Protein AF-A0A6G7WVT8-F1 (afdb_monomer_lite)

Secondary structure (DSSP, 8-state):
------THHHHTTEETTTEEHHHHHHHHHHHHHHHHHHHHHHHHHTT---HHHHHHHHHHHTHHHHHHHHHHS-BTTBSSHHHHHHHHHHHHHS--------PPPP----

Radius of gyration: 24.11 Å; chains: 1; bounding box: 45×32×82 Å

Sequence (110 aa):
MRFYNPDNFKQGSLILGRFKARELVYLLVSMIVSVILIIFIGQALIGLVNPMLLMLFVILALLPVALAFFFTTPKSGYHNALYYFLIKKRFKKTQRKYMWEGIQYDDDDE

Foldseek 3Di:
DPPCPPPVVQQPQDDVSQFGPVLVVQLVVLVVQLVVQLVVLCVVCVVPPDVVVNVVSNVVSCVSNVVSVQQSPDDVPDSGNVRVVVVVVVVVVDDDPPDDPDDDDPPPDD

pLDDT: mean 82.03, std 14.97, range [38.25, 97.75]

Structure (mmCIF, N/CA/C/O backbone):
data_AF-A0A6G7WVT8-F1
#
_entry.id   AF-A0A6G7WVT8-F1
#
loop_
_atom_site.group_PDB
_atom_site.id
_atom_site.type_symbol
_atom_site.label_atom_id
_atom_site.label_alt_id
_atom_site.label_comp_id
_atom_site.label_asym_id
_atom_site.label_entity_id
_atom_site.label_seq_id
_atom_site.pdbx_PDB_ins_code
_atom_site.Cartn_x
_atom_site.Cartn_y
_atom_site.Cartn_z
_atom_site.occupancy
_atom_site.B_iso_or_equiv
_atom_site.auth_seq_id
_atom_site.auth_comp_id
_atom_site.auth_asym_id
_atom_site.auth_atom_id
_atom_site.pdbx_PDB_model_num
ATOM 1 N N . MET A 1 1 ? -6.525 -2.424 40.375 1.00 38.59 1 MET A N 1
ATOM 2 C CA . MET A 1 1 ? -7.150 -3.365 39.416 1.00 38.59 1 MET A CA 1
ATOM 3 C C . MET A 1 1 ? -6.084 -3.939 38.491 1.00 38.59 1 MET A C 1
ATOM 5 O O . MET A 1 1 ? -5.494 -3.186 37.727 1.00 38.59 1 MET A O 1
ATOM 9 N N . ARG A 1 2 ? -5.799 -5.247 38.565 1.00 38.25 2 ARG A N 1
ATOM 10 C CA . ARG A 1 2 ? -5.030 -5.946 37.521 1.00 38.25 2 ARG A CA 1
ATOM 11 C C . ARG A 1 2 ? -6.007 -6.340 36.418 1.00 38.25 2 ARG A C 1
ATOM 13 O O . ARG A 1 2 ? -6.895 -7.154 36.647 1.00 38.25 2 ARG A O 1
ATOM 20 N N . PHE A 1 3 ? -5.875 -5.713 35.256 1.00 48.66 3 PHE A N 1
ATOM 21 C CA . PHE A 1 3 ? -6.677 -6.032 34.082 1.00 48.66 3 PHE A CA 1
ATOM 22 C C . PHE A 1 3 ? -6.139 -7.346 33.498 1.00 48.66 3 PHE A C 1
ATOM 24 O O . PHE A 1 3 ? -5.119 -7.348 32.812 1.00 48.66 3 PHE A O 1
ATOM 31 N N . TYR A 1 4 ? -6.780 -8.473 33.809 1.00 51.75 4 TYR A N 1
ATOM 32 C CA . TYR A 1 4 ? -6.513 -9.748 33.141 1.00 51.75 4 TYR A CA 1
ATOM 33 C C . TYR A 1 4 ? -7.116 -9.686 31.740 1.00 51.75 4 TYR A C 1
ATOM 35 O O . TYR A 1 4 ? -8.183 -10.235 31.484 1.00 51.75 4 TYR A O 1
ATOM 43 N N . ASN A 1 5 ? -6.469 -8.966 30.827 1.00 50.94 5 ASN A N 1
ATOM 44 C CA . ASN A 1 5 ? -6.727 -9.209 29.420 1.00 50.94 5 ASN A CA 1
ATOM 45 C C . ASN A 1 5 ? -5.918 -10.460 29.062 1.00 50.94 5 ASN A C 1
ATOM 47 O O . ASN A 1 5 ? -4.693 -10.392 29.135 1.00 50.94 5 ASN A O 1
ATOM 51 N N . PRO A 1 6 ? -6.538 -11.612 28.761 1.00 53.78 6 PRO A N 1
ATOM 52 C CA . PRO A 1 6 ? -5.774 -12.793 28.395 1.00 53.78 6 PRO A CA 1
ATOM 53 C C . PRO A 1 6 ? -4.976 -12.479 27.124 1.00 53.78 6 PRO A C 1
ATOM 55 O O . PRO A 1 6 ? -5.558 -12.268 26.058 1.00 53.78 6 PRO A O 1
ATOM 58 N N . ASP A 1 7 ? -3.645 -12.459 27.226 1.00 53.84 7 ASP A N 1
ATOM 59 C CA . ASP A 1 7 ? -2.721 -12.216 26.103 1.00 53.84 7 ASP A CA 1
ATOM 60 C C . ASP A 1 7 ? -3.014 -13.135 24.896 1.00 53.84 7 ASP A C 1
ATOM 62 O O . ASP A 1 7 ? -2.829 -12.769 23.729 1.00 53.84 7 ASP A O 1
ATOM 66 N N . ASN A 1 8 ? -3.608 -14.296 25.178 1.00 55.62 8 ASN A N 1
ATOM 67 C CA . ASN A 1 8 ? -4.007 -15.319 24.218 1.00 55.62 8 ASN A CA 1
ATOM 68 C C . ASN A 1 8 ? -5.154 -14.901 23.276 1.00 55.62 8 ASN A C 1
ATOM 70 O O . ASN A 1 8 ? -5.324 -15.518 22.226 1.00 55.62 8 ASN A O 1
ATOM 74 N N . PHE A 1 9 ? -5.926 -13.847 23.573 1.00 54.00 9 PHE A N 1
ATOM 75 C CA . PHE A 1 9 ? -7.057 -13.444 22.718 1.00 54.00 9 PHE A CA 1
ATOM 76 C C . PHE A 1 9 ? -6.634 -12.731 21.421 1.00 54.00 9 PHE A C 1
ATOM 78 O O . PHE A 1 9 ? -7.419 -12.645 20.475 1.00 54.00 9 PHE A O 1
ATOM 85 N N . LYS A 1 10 ? -5.399 -12.213 21.343 1.00 51.94 10 LYS A N 1
ATOM 86 C CA . LYS A 1 10 ? -4.879 -11.520 20.145 1.00 51.94 10 LYS A CA 1
ATOM 87 C C . LYS A 1 10 ? -3.874 -12.346 19.338 1.00 51.94 10 LYS A C 1
ATOM 89 O O . LYS A 1 10 ? -3.722 -12.085 18.144 1.00 51.94 10 LYS A O 1
ATOM 94 N N . GLN A 1 11 ? -3.226 -13.340 19.949 1.00 53.84 11 GLN A N 1
ATOM 95 C CA . GL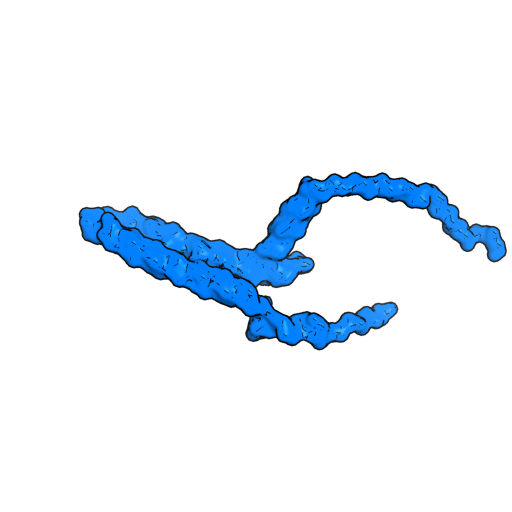N A 1 11 ? -2.123 -14.086 19.330 1.00 53.84 11 GLN A CA 1
ATOM 96 C C . GLN A 1 11 ? -2.560 -15.078 18.240 1.00 53.84 11 GLN A C 1
ATOM 98 O O . GLN A 1 11 ? -1.831 -15.254 17.271 1.00 53.84 11 GLN A O 1
ATOM 103 N N . GLY A 1 12 ? -3.761 -15.664 18.318 1.00 61.97 12 GLY A N 1
ATOM 104 C CA . GLY A 1 12 ? -4.182 -16.714 17.373 1.00 61.97 12 GLY A CA 1
ATOM 105 C C . GLY A 1 12 ? -4.490 -16.250 15.941 1.00 61.97 12 GLY A C 1
ATOM 106 O O . GLY A 1 12 ? -4.584 -17.073 15.039 1.00 61.97 12 GLY A O 1
ATOM 107 N N . SER A 1 13 ? -4.665 -14.943 15.706 1.00 73.06 13 SER A N 1
ATOM 108 C CA . SER A 1 13 ? -5.096 -14.414 14.394 1.00 73.06 13 SER A CA 1
ATOM 109 C C . SER A 1 13 ? -3.982 -13.777 13.556 1.00 73.06 13 SER A C 1
ATOM 111 O O . SER A 1 13 ? -4.227 -13.372 12.415 1.00 73.06 13 SER A O 1
ATOM 113 N N . LEU A 1 14 ? -2.783 -13.637 14.130 1.00 79.81 14 LEU A N 1
ATOM 114 C CA . LEU A 1 14 ? -1.674 -12.894 13.540 1.00 79.81 14 LEU A CA 1
ATOM 115 C C . LEU A 1 14 ? -0.600 -13.851 13.026 1.00 79.81 14 LEU A C 1
ATOM 117 O O . LEU A 1 14 ? 0.010 -14.601 13.778 1.00 79.81 14 LEU A O 1
ATOM 121 N N . ILE A 1 15 ? -0.327 -13.770 11.733 1.00 82.44 15 ILE A N 1
ATOM 122 C CA . ILE A 1 15 ? 0.795 -14.428 11.078 1.00 82.44 15 ILE A CA 1
ATOM 123 C C . ILE A 1 15 ? 2.060 -13.610 11.370 1.00 82.44 15 ILE A C 1
ATOM 125 O O . ILE A 1 15 ? 2.057 -12.375 11.292 1.00 82.44 15 ILE A O 1
ATOM 129 N N . LEU A 1 16 ? 3.139 -14.302 11.751 1.00 80.25 16 LEU A N 1
ATOM 130 C CA . LEU A 1 16 ? 4.419 -13.705 12.170 1.00 80.25 16 LEU A CA 1
ATOM 131 C C . LEU A 1 16 ? 4.285 -12.706 13.338 1.00 80.25 16 LEU A C 1
ATOM 133 O O . LEU A 1 16 ? 5.089 -11.786 13.465 1.00 80.25 16 LEU A O 1
ATOM 137 N N . GLY A 1 17 ? 3.229 -12.826 14.153 1.00 77.50 17 GLY A N 1
ATOM 138 C CA . GLY A 1 17 ? 2.956 -11.910 15.267 1.00 77.50 17 GLY A CA 1
ATOM 139 C C . GLY A 1 17 ? 2.647 -10.464 14.853 1.00 77.50 17 GLY A C 1
ATOM 140 O O . GLY A 1 17 ? 2.548 -9.596 15.717 1.00 77.50 17 GLY A O 1
ATOM 141 N N . ARG A 1 18 ? 2.483 -10.188 13.549 1.00 82.12 18 ARG A N 1
ATOM 142 C CA . ARG A 1 18 ? 2.326 -8.828 13.011 1.00 82.12 18 ARG A CA 1
ATOM 143 C C . ARG A 1 18 ? 1.129 -8.678 12.085 1.00 82.12 18 ARG A C 1
ATOM 145 O O . ARG A 1 18 ? 0.349 -7.750 12.274 1.00 82.12 18 ARG A O 1
ATOM 152 N N . PHE A 1 19 ? 0.997 -9.553 11.092 1.00 85.75 19 PHE A N 1
ATOM 153 C CA . PHE A 1 19 ? 0.041 -9.370 10.002 1.00 85.75 19 PHE A CA 1
ATOM 154 C C . PHE A 1 19 ? -1.152 -10.304 10.142 1.00 85.75 19 PHE A C 1
ATOM 156 O O . PHE A 1 19 ? -0.993 -11.496 10.387 1.00 85.75 19 PHE A O 1
ATOM 163 N N . LYS A 1 20 ? -2.364 -9.815 9.903 1.00 87.56 20 LYS A N 1
ATOM 164 C CA . LYS A 1 20 ? -3.514 -10.703 9.669 1.00 87.56 20 LYS A CA 1
ATOM 165 C C . LYS A 1 20 ? -3.407 -11.346 8.288 1.00 87.56 20 LYS A C 1
ATOM 167 O O . LYS A 1 20 ? -2.912 -10.730 7.350 1.00 87.56 20 LYS A O 1
ATOM 172 N N . ALA A 1 21 ? -3.985 -12.536 8.110 1.00 87.75 21 ALA A N 1
ATOM 173 C CA . ALA A 1 21 ? -4.024 -13.211 6.804 1.00 87.75 21 ALA A CA 1
ATOM 174 C C . ALA A 1 21 ? -4.557 -12.310 5.672 1.00 87.75 21 ALA A C 1
ATOM 176 O O . ALA A 1 21 ? -3.990 -12.266 4.585 1.00 87.75 21 ALA A O 1
ATOM 177 N N . ARG A 1 22 ? -5.596 -11.511 5.949 1.00 88.19 22 ARG A N 1
ATOM 178 C CA . ARG A 1 22 ? -6.166 -10.555 4.980 1.00 88.19 22 ARG A CA 1
ATOM 179 C C . ARG A 1 22 ? -5.172 -9.470 4.547 1.00 88.19 22 ARG A C 1
ATOM 181 O O . ARG A 1 22 ? -5.224 -9.014 3.415 1.00 88.19 22 ARG A O 1
ATOM 188 N N . GLU A 1 23 ? -4.273 -9.059 5.435 1.00 90.19 23 GLU A N 1
ATOM 189 C CA . GLU A 1 23 ? -3.262 -8.035 5.147 1.00 90.19 23 GLU A CA 1
ATOM 190 C C . GLU A 1 23 ? -2.154 -8.583 4.255 1.00 90.19 23 GLU A C 1
ATOM 192 O O . GLU A 1 23 ? -1.716 -7.895 3.336 1.00 90.19 23 GLU A O 1
ATOM 197 N N . LEU A 1 24 ? -1.765 -9.844 4.466 1.00 92.19 24 LEU A N 1
ATOM 198 C CA . LEU A 1 24 ? -0.848 -10.542 3.566 1.00 92.19 24 LEU A CA 1
ATOM 199 C C . LEU A 1 24 ? -1.445 -10.689 2.166 1.00 92.19 24 LEU A C 1
ATOM 201 O O . LEU A 1 24 ? -0.735 -10.486 1.186 1.00 92.19 24 LEU A O 1
ATOM 205 N N . VAL A 1 25 ? -2.751 -10.961 2.060 1.00 93.62 25 VAL A N 1
ATOM 206 C CA . VAL A 1 25 ? -3.448 -10.986 0.764 1.00 93.62 25 VAL A CA 1
ATOM 207 C C . VAL A 1 25 ? -3.373 -9.621 0.078 1.00 93.62 25 VAL A C 1
ATOM 209 O O . VAL A 1 25 ? -3.058 -9.566 -1.106 1.00 93.62 25 VAL A O 1
ATOM 212 N N . TYR A 1 26 ? -3.590 -8.512 0.795 1.00 92.94 26 TYR A N 1
ATOM 213 C CA . TYR A 1 26 ? -3.455 -7.174 0.204 1.00 92.94 26 TYR A CA 1
ATOM 214 C C . TYR A 1 26 ? -2.034 -6.886 -0.287 1.00 92.94 26 TYR A C 1
ATOM 216 O O . TYR A 1 26 ? -1.873 -6.360 -1.387 1.00 92.94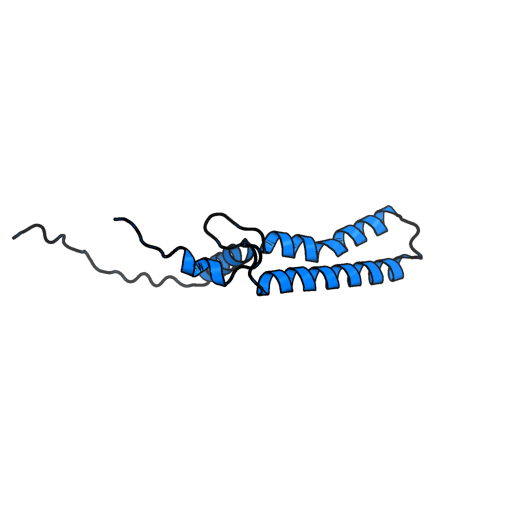 26 TYR A O 1
ATOM 224 N N . LEU A 1 27 ? -1.012 -7.258 0.490 1.00 94.31 27 LEU A N 1
ATOM 225 C CA . LEU A 1 27 ? 0.386 -7.106 0.082 1.00 94.31 27 LEU A CA 1
ATOM 226 C C . LEU A 1 27 ? 0.698 -7.940 -1.164 1.00 94.31 27 LEU A C 1
ATOM 228 O O . LEU A 1 27 ? 1.242 -7.409 -2.131 1.00 94.31 27 LEU A O 1
ATOM 232 N N . LEU A 1 28 ? 0.288 -9.208 -1.183 1.00 96.12 28 LEU A N 1
ATOM 233 C CA . LEU A 1 28 ? 0.524 -10.114 -2.304 1.00 96.12 28 LEU A CA 1
ATOM 234 C C . LEU A 1 28 ? -0.182 -9.638 -3.580 1.00 96.12 28 LEU A C 1
ATOM 236 O O . LEU A 1 28 ? 0.446 -9.544 -4.631 1.00 96.12 28 LEU A O 1
ATOM 240 N N . VAL A 1 29 ? -1.457 -9.252 -3.486 1.00 97.12 29 VAL A N 1
ATOM 241 C CA . VAL A 1 29 ? -2.208 -8.700 -4.624 1.00 97.12 29 VAL A CA 1
ATOM 242 C C . VAL A 1 29 ? -1.568 -7.404 -5.121 1.00 97.12 29 VAL A C 1
ATOM 244 O O . VAL A 1 29 ? -1.397 -7.238 -6.325 1.00 97.12 29 VAL A O 1
ATOM 247 N N . SER A 1 30 ? -1.158 -6.504 -4.220 1.00 96.75 30 SER A N 1
ATOM 248 C CA . SER A 1 30 ? -0.493 -5.257 -4.620 1.00 96.75 30 SER A CA 1
ATOM 249 C C . SER A 1 30 ? 0.827 -5.507 -5.353 1.00 96.75 30 SER A C 1
ATOM 251 O O . SER A 1 30 ? 1.123 -4.815 -6.323 1.00 96.75 30 SER A O 1
ATOM 253 N N . MET A 1 31 ? 1.576 -6.539 -4.949 1.00 97.00 31 MET A N 1
ATOM 254 C CA . MET A 1 31 ? 2.827 -6.934 -5.590 1.00 97.00 31 MET A CA 1
ATOM 255 C C . MET A 1 31 ? 2.585 -7.469 -6.999 1.00 97.00 31 MET A C 1
ATOM 257 O O . MET A 1 31 ? 3.256 -7.035 -7.933 1.00 97.00 31 MET A O 1
ATOM 261 N N . ILE A 1 32 ? 1.583 -8.335 -7.171 1.00 97.75 32 ILE A N 1
ATOM 262 C CA . ILE A 1 32 ? 1.179 -8.840 -8.489 1.00 97.75 32 ILE A CA 1
ATOM 263 C C . ILE A 1 32 ? 0.772 -7.677 -9.402 1.00 97.75 32 ILE A C 1
ATOM 265 O O . ILE A 1 32 ? 1.246 -7.590 -10.532 1.00 97.75 32 ILE A O 1
ATOM 269 N N . VAL A 1 33 ? -0.053 -6.749 -8.907 1.00 97.38 33 VAL A N 1
ATOM 270 C CA . VAL A 1 33 ? -0.478 -5.563 -9.669 1.00 97.38 33 VAL A CA 1
ATOM 271 C C . VAL A 1 33 ? 0.720 -4.706 -10.081 1.00 97.38 33 VAL A C 1
ATOM 273 O O . VAL A 1 33 ? 0.809 -4.320 -11.243 1.00 97.38 33 VAL A O 1
ATOM 276 N N . SER A 1 34 ? 1.663 -4.439 -9.175 1.00 96.81 34 SER A N 1
ATOM 277 C CA . SER A 1 34 ? 2.875 -3.678 -9.498 1.00 96.81 34 SER A CA 1
ATOM 278 C C . SER A 1 34 ? 3.742 -4.368 -10.553 1.00 96.81 34 SER A C 1
ATOM 280 O O . SER A 1 34 ? 4.202 -3.703 -11.476 1.00 96.81 34 SER A O 1
ATOM 282 N N . VAL A 1 35 ? 3.925 -5.690 -10.475 1.00 96.50 35 VAL A N 1
ATOM 283 C CA . VAL A 1 35 ? 4.668 -6.452 -11.496 1.00 96.50 35 VAL A CA 1
ATOM 284 C C . VAL A 1 35 ? 3.984 -6.349 -12.859 1.00 96.50 35 VAL A C 1
ATOM 286 O O . VAL A 1 35 ? 4.643 -6.059 -13.856 1.00 96.50 35 VAL A O 1
ATOM 289 N N . ILE A 1 36 ? 2.661 -6.524 -12.901 1.00 96.44 36 ILE A N 1
ATOM 290 C CA . ILE A 1 36 ? 1.875 -6.386 -14.132 1.00 96.44 36 ILE A CA 1
ATOM 291 C C . ILE A 1 36 ? 2.051 -4.980 -14.722 1.00 96.44 36 ILE A C 1
ATOM 293 O O . ILE A 1 36 ? 2.349 -4.851 -15.908 1.00 96.44 36 ILE A O 1
ATOM 297 N N . LEU A 1 37 ? 1.936 -3.930 -13.903 1.00 94.94 37 LEU A N 1
ATOM 298 C CA . LEU A 1 37 ? 2.124 -2.547 -14.348 1.00 94.94 37 LEU A CA 1
ATOM 299 C C . LEU A 1 37 ? 3.520 -2.312 -14.925 1.00 94.94 37 LEU A C 1
ATOM 301 O O . LEU A 1 37 ? 3.629 -1.701 -15.983 1.00 94.94 37 LEU A O 1
ATOM 305 N N . ILE A 1 38 ? 4.572 -2.818 -14.277 1.00 93.69 38 ILE A N 1
ATOM 306 C CA . ILE A 1 38 ? 5.951 -2.690 -14.769 1.00 93.69 38 ILE A CA 1
ATOM 307 C C . ILE A 1 38 ? 6.104 -3.355 -16.140 1.00 93.69 38 ILE A C 1
ATOM 309 O O . ILE A 1 38 ? 6.702 -2.757 -17.031 1.00 93.69 38 ILE A O 1
ATOM 313 N N . ILE A 1 39 ? 5.542 -4.552 -16.336 1.00 93.06 39 ILE A N 1
ATOM 314 C CA . ILE A 1 39 ? 5.598 -5.251 -17.628 1.00 93.06 39 ILE A CA 1
ATOM 315 C C . ILE A 1 39 ? 4.878 -4.435 -18.707 1.00 93.06 39 ILE A C 1
ATOM 317 O O . ILE A 1 39 ? 5.456 -4.186 -19.763 1.00 93.06 39 ILE A O 1
ATOM 321 N N . PHE A 1 40 ? 3.651 -3.975 -18.445 1.00 91.88 40 PHE A N 1
ATOM 322 C CA . PHE A 1 40 ? 2.884 -3.182 -19.412 1.00 91.88 40 PHE A CA 1
ATOM 323 C C . PHE A 1 40 ? 3.563 -1.854 -19.755 1.00 91.88 40 PHE A C 1
ATOM 325 O O . PHE A 1 40 ? 3.660 -1.503 -20.928 1.00 91.88 40 PHE A O 1
ATOM 332 N N . ILE A 1 41 ? 4.064 -1.135 -18.749 1.00 89.94 41 ILE A N 1
ATOM 333 C CA . ILE A 1 41 ? 4.808 0.118 -18.924 1.00 89.94 41 ILE A CA 1
ATOM 334 C C . ILE A 1 41 ? 6.085 -0.134 -19.723 1.00 89.94 41 ILE A C 1
ATOM 336 O O . ILE A 1 41 ? 6.366 0.605 -20.661 1.00 89.94 41 ILE A O 1
ATOM 340 N N . GLY A 1 42 ? 6.827 -1.194 -19.391 1.00 86.31 42 GLY A N 1
ATOM 341 C CA . GLY A 1 42 ? 8.021 -1.600 -20.121 1.00 86.31 42 GLY A CA 1
ATOM 342 C C . GLY A 1 42 ? 7.716 -1.843 -21.596 1.00 86.31 42 GLY A C 1
ATOM 343 O O . GLY A 1 42 ? 8.352 -1.239 -22.449 1.00 86.31 42 GLY A O 1
ATOM 344 N N . GLN A 1 43 ? 6.690 -2.639 -21.908 1.00 86.62 43 GLN A N 1
ATOM 345 C CA . GLN A 1 43 ? 6.292 -2.908 -23.295 1.00 86.62 43 GLN A CA 1
ATOM 346 C C . GLN A 1 43 ? 5.814 -1.649 -24.034 1.00 86.62 43 GLN A C 1
ATOM 348 O O . GLN A 1 43 ? 6.200 -1.426 -25.178 1.00 86.62 43 GLN A O 1
ATOM 353 N N . ALA A 1 44 ? 5.019 -0.797 -23.382 1.00 84.38 44 ALA A N 1
ATOM 354 C CA . ALA A 1 44 ? 4.488 0.424 -23.989 1.00 84.38 44 ALA A CA 1
ATOM 355 C C . ALA A 1 44 ? 5.565 1.494 -24.246 1.00 84.38 44 ALA A C 1
ATOM 357 O O . ALA A 1 44 ? 5.421 2.303 -25.161 1.00 84.38 44 ALA A O 1
ATOM 358 N N . LEU A 1 45 ? 6.634 1.511 -23.444 1.00 81.31 45 LEU A N 1
ATOM 359 C CA . LEU A 1 45 ? 7.681 2.536 -23.484 1.00 81.31 45 LEU A CA 1
ATOM 360 C C . LEU A 1 45 ? 9.007 2.049 -24.082 1.00 81.31 45 LEU A C 1
ATOM 362 O O . LEU A 1 45 ? 9.949 2.833 -24.120 1.00 81.31 45 LEU A O 1
ATOM 366 N N . ILE A 1 46 ? 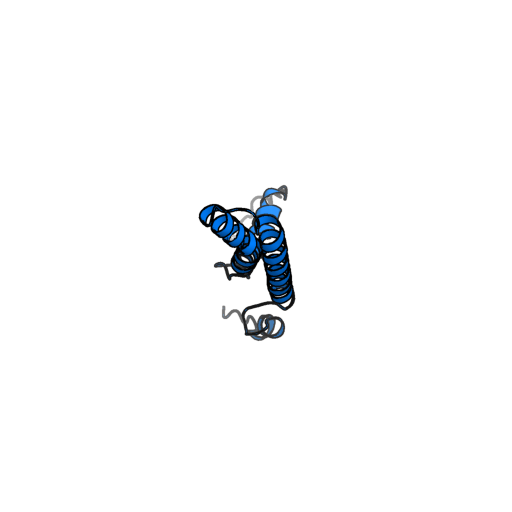9.099 0.813 -24.591 1.00 74.75 46 ILE A N 1
ATOM 367 C CA . ILE A 1 46 ? 10.315 0.272 -25.238 1.00 74.75 46 ILE A CA 1
ATOM 368 C C . ILE A 1 46 ? 10.824 1.169 -26.384 1.00 74.75 46 ILE A C 1
ATOM 370 O O . ILE A 1 46 ? 12.024 1.219 -26.636 1.00 74.75 46 ILE A O 1
ATOM 374 N N . GLY A 1 47 ? 9.935 1.909 -27.056 1.00 73.56 47 GLY A N 1
ATOM 375 C CA . GLY A 1 47 ? 10.298 2.867 -28.110 1.00 73.56 47 GLY A CA 1
ATOM 376 C C . GLY A 1 47 ? 10.617 4.286 -27.621 1.00 73.56 47 GLY A C 1
ATOM 377 O O . GLY A 1 47 ? 10.972 5.145 -28.427 1.00 73.56 47 GLY A O 1
ATOM 378 N N . LEU A 1 48 ? 10.464 4.571 -26.325 1.00 68.88 48 LEU A N 1
ATOM 379 C CA . LEU A 1 48 ? 10.652 5.904 -25.764 1.00 68.88 48 LEU A CA 1
ATOM 380 C C . LEU A 1 48 ? 12.119 6.095 -25.351 1.00 68.88 48 LEU A C 1
ATOM 382 O O . LEU A 1 48 ? 12.607 5.469 -24.417 1.00 68.88 48 LEU A O 1
ATOM 386 N N . VAL A 1 49 ? 12.824 7.000 -26.032 1.00 64.06 49 VAL A N 1
ATOM 387 C CA . VAL A 1 49 ? 14.277 7.215 -25.858 1.00 64.06 49 VAL A CA 1
ATOM 388 C C . VAL A 1 49 ? 14.627 7.932 -24.546 1.00 64.06 49 VAL A C 1
ATOM 390 O O . VAL A 1 49 ? 15.795 8.007 -24.184 1.00 64.06 49 VAL A O 1
ATOM 393 N N . ASN A 1 50 ? 13.649 8.464 -23.803 1.00 85.44 50 ASN A N 1
ATOM 394 C CA . ASN A 1 50 ? 13.928 9.226 -22.586 1.00 85.44 50 ASN A CA 1
ATOM 395 C C . ASN A 1 50 ? 13.968 8.319 -21.333 1.00 85.44 50 ASN A C 1
ATOM 397 O O . ASN A 1 50 ? 12.907 7.982 -20.792 1.00 85.44 50 ASN A O 1
ATOM 401 N N . PRO A 1 51 ? 15.162 7.978 -20.808 1.00 83.00 51 PRO A N 1
ATOM 402 C CA . PRO A 1 51 ? 15.300 7.081 -19.660 1.00 83.00 51 PRO A CA 1
ATOM 403 C C . PRO A 1 51 ? 14.712 7.669 -18.370 1.00 83.00 51 PRO A C 1
ATOM 405 O O . PRO A 1 51 ? 14.283 6.924 -17.489 1.00 83.00 51 PRO A O 1
ATOM 408 N N . MET A 1 52 ? 14.645 9.000 -18.253 1.00 87.00 52 MET A N 1
ATOM 409 C CA . MET A 1 52 ? 14.125 9.674 -17.063 1.00 87.00 52 MET A CA 1
ATOM 410 C C . MET A 1 52 ? 12.610 9.483 -16.924 1.00 87.00 52 MET A C 1
ATOM 412 O O . MET A 1 52 ? 12.112 9.248 -15.823 1.00 87.00 52 MET A O 1
ATOM 416 N N . LEU A 1 53 ? 11.879 9.526 -18.043 1.00 87.00 53 LEU A N 1
ATOM 417 C CA . LEU A 1 53 ? 10.442 9.245 -18.062 1.00 87.00 53 LEU A CA 1
ATOM 418 C C . LEU A 1 53 ? 10.161 7.784 -17.710 1.00 87.00 53 LEU A C 1
ATOM 420 O O . LEU A 1 53 ? 9.293 7.516 -16.882 1.00 87.00 53 LEU A O 1
ATOM 424 N N . LEU A 1 54 ? 10.928 6.848 -18.277 1.00 85.88 54 LEU A N 1
ATOM 425 C CA . LEU A 1 54 ? 10.785 5.423 -17.975 1.00 85.88 54 LEU A CA 1
ATOM 426 C C . LEU A 1 54 ? 11.000 5.142 -16.481 1.00 85.88 54 LEU A C 1
ATOM 428 O O . LEU A 1 54 ? 10.187 4.458 -15.860 1.00 85.88 54 LEU A O 1
ATOM 432 N N . MET A 1 55 ? 12.031 5.742 -15.878 1.00 87.69 55 MET A N 1
ATOM 433 C CA . MET A 1 55 ? 12.280 5.639 -14.439 1.00 87.69 55 MET A CA 1
ATOM 434 C C . MET A 1 55 ? 11.095 6.156 -13.610 1.00 87.69 55 MET A C 1
ATOM 436 O O . MET A 1 55 ? 10.679 5.500 -12.654 1.00 87.69 55 MET A O 1
ATOM 440 N N . LEU A 1 56 ? 10.514 7.299 -13.985 1.00 90.75 56 LEU A N 1
ATOM 441 C CA . LEU A 1 56 ? 9.359 7.865 -13.287 1.00 90.75 56 LEU A CA 1
ATOM 442 C C . LEU A 1 56 ? 8.143 6.929 -13.338 1.00 90.75 56 LEU A C 1
ATOM 444 O O . LEU A 1 56 ? 7.507 6.700 -12.310 1.00 90.75 56 LEU A O 1
ATOM 448 N N . PHE A 1 57 ? 7.8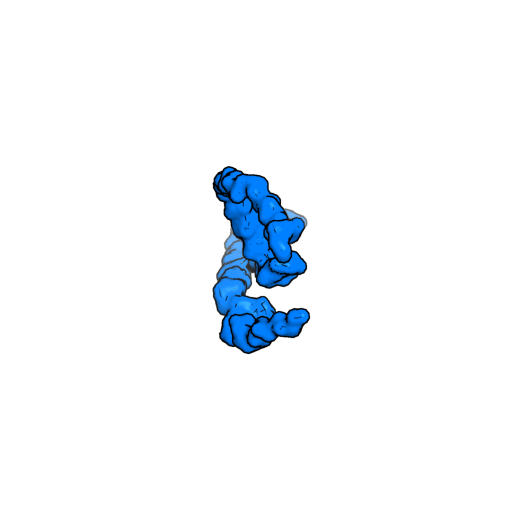48 6.327 -14.493 1.00 90.81 57 PHE A N 1
ATOM 449 C CA . PHE A 1 57 ? 6.740 5.375 -14.610 1.00 90.81 57 PHE A CA 1
ATOM 450 C C . PHE A 1 57 ? 6.963 4.094 -13.800 1.00 90.81 57 PHE A C 1
ATOM 452 O O . PHE A 1 57 ? 6.017 3.592 -13.194 1.00 90.81 57 PHE A O 1
ATOM 459 N N . VAL A 1 58 ? 8.198 3.594 -13.720 1.00 90.56 58 VAL A N 1
ATOM 460 C CA . VAL A 1 58 ? 8.531 2.450 -12.856 1.00 90.56 58 VAL A CA 1
ATOM 461 C C . VAL A 1 58 ? 8.302 2.793 -11.380 1.00 90.56 58 VAL A C 1
ATOM 463 O O . VAL A 1 58 ? 7.699 2.002 -10.658 1.00 90.56 58 VAL A O 1
ATOM 466 N N . ILE A 1 59 ? 8.702 3.987 -10.931 1.00 93.12 59 ILE A N 1
ATOM 467 C CA . ILE A 1 59 ? 8.441 4.447 -9.556 1.00 93.12 59 ILE A CA 1
ATOM 468 C C . ILE A 1 59 ? 6.932 4.513 -9.284 1.00 93.12 59 ILE A C 1
ATOM 470 O O . ILE A 1 59 ? 6.468 4.043 -8.244 1.00 93.12 59 ILE A O 1
ATOM 474 N N . LEU A 1 60 ? 6.148 5.042 -10.228 1.00 94.06 60 LEU A N 1
ATOM 475 C CA . LEU A 1 60 ? 4.689 5.081 -10.109 1.00 94.06 60 LEU A CA 1
ATOM 476 C C . LEU A 1 60 ? 4.076 3.674 -10.060 1.00 94.06 60 LEU A C 1
ATOM 478 O O . LEU A 1 60 ? 3.148 3.439 -9.287 1.00 94.06 60 LEU A O 1
ATOM 482 N N . ALA A 1 61 ? 4.617 2.719 -10.818 1.00 95.12 61 ALA A N 1
ATOM 483 C CA . ALA A 1 61 ? 4.162 1.330 -10.814 1.00 95.12 61 ALA A CA 1
ATOM 484 C C . ALA A 1 61 ? 4.391 0.621 -9.468 1.00 95.12 61 ALA A C 1
ATOM 486 O O . ALA A 1 61 ? 3.686 -0.340 -9.160 1.00 95.12 61 ALA A O 1
ATOM 487 N N . LEU A 1 62 ? 5.326 1.101 -8.641 1.00 95.81 62 LEU A N 1
ATOM 488 C CA . LEU A 1 62 ? 5.587 0.591 -7.289 1.00 95.81 62 LEU A CA 1
ATOM 489 C C . LEU A 1 62 ? 4.667 1.196 -6.213 1.00 95.81 62 LEU A C 1
ATOM 491 O O . LEU A 1 62 ? 4.612 0.679 -5.093 1.00 95.81 62 LEU A O 1
ATOM 495 N N . LEU A 1 63 ? 3.905 2.251 -6.531 1.00 96.12 63 LEU A N 1
ATOM 496 C CA . LEU A 1 63 ? 2.986 2.885 -5.577 1.00 96.12 63 LEU A CA 1
ATOM 497 C C . LEU A 1 63 ? 1.965 1.928 -4.944 1.00 96.12 63 LEU A C 1
ATOM 499 O O . LEU A 1 63 ? 1.751 2.054 -3.738 1.00 96.12 63 LEU A O 1
ATOM 503 N N . PRO A 1 64 ? 1.339 0.974 -5.665 1.00 96.19 64 PRO A N 1
ATOM 504 C CA . PRO A 1 64 ? 0.401 0.032 -5.058 1.00 96.19 64 PRO A CA 1
ATOM 505 C C . PRO A 1 64 ? 1.014 -0.737 -3.882 1.00 96.19 64 PRO A C 1
ATOM 507 O O . PRO A 1 64 ? 0.399 -0.813 -2.818 1.00 96.19 64 PRO A O 1
ATOM 510 N N . VAL A 1 65 ? 2.243 -1.242 -4.041 1.00 96.44 65 VAL A N 1
ATOM 511 C CA . VAL A 1 65 ? 2.976 -1.951 -2.980 1.00 96.44 65 VAL A CA 1
ATOM 512 C C . VAL A 1 65 ? 3.340 -1.008 -1.840 1.00 96.44 65 VAL A C 1
ATOM 514 O O . VAL A 1 65 ? 3.117 -1.343 -0.676 1.00 96.44 65 VAL A O 1
ATOM 517 N N . ALA A 1 66 ? 3.849 0.188 -2.150 1.00 95.75 66 ALA A N 1
ATOM 518 C CA . ALA A 1 66 ? 4.213 1.172 -1.132 1.00 95.75 66 ALA A CA 1
ATOM 519 C C . ALA A 1 66 ? 3.004 1.573 -0.267 1.00 95.75 66 ALA A C 1
ATOM 521 O O . ALA A 1 66 ? 3.092 1.619 0.962 1.00 95.75 66 ALA A O 1
ATOM 522 N N . LEU A 1 67 ? 1.848 1.799 -0.897 1.00 95.69 67 LEU A N 1
ATOM 523 C CA . LEU A 1 67 ? 0.599 2.116 -0.211 1.00 95.69 67 LEU A CA 1
ATOM 524 C C . LEU A 1 67 ? 0.092 0.930 0.611 1.00 95.69 67 LEU A C 1
ATOM 5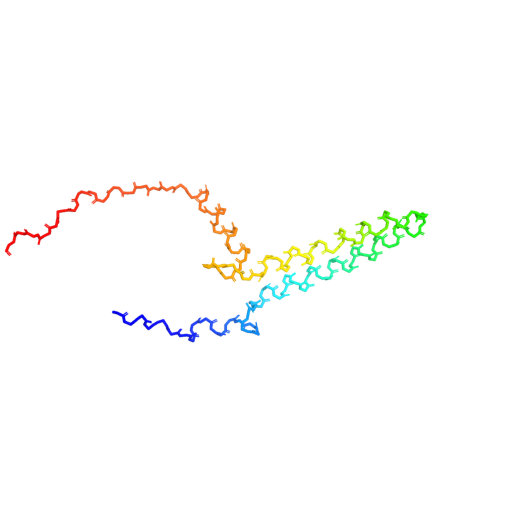26 O O . LEU A 1 67 ? -0.277 1.115 1.771 1.00 95.69 67 LEU A O 1
ATOM 530 N N . ALA A 1 68 ? 0.097 -0.286 0.058 1.00 95.25 68 ALA A N 1
ATOM 531 C CA . ALA A 1 68 ? -0.310 -1.482 0.792 1.00 95.25 68 ALA A CA 1
ATOM 532 C C . ALA A 1 68 ? 0.576 -1.717 2.029 1.00 95.25 68 ALA A C 1
ATOM 534 O O . ALA A 1 68 ? 0.067 -1.998 3.117 1.00 95.25 68 ALA A O 1
ATOM 535 N N . PHE A 1 69 ? 1.889 -1.517 1.904 1.00 94.06 69 PHE A N 1
ATOM 536 C CA . PHE A 1 69 ? 2.825 -1.597 3.023 1.00 94.06 69 PHE A CA 1
ATOM 537 C C . PHE A 1 69 ? 2.565 -0.517 4.078 1.00 94.06 69 PHE A C 1
ATOM 539 O O . PHE A 1 69 ? 2.470 -0.808 5.272 1.00 94.06 69 PHE A O 1
ATOM 546 N N . PHE A 1 70 ? 2.360 0.729 3.653 1.00 94.44 70 PHE A N 1
ATOM 547 C CA . PHE A 1 70 ? 2.005 1.816 4.560 1.00 94.44 70 PHE A CA 1
ATOM 548 C C . PHE A 1 70 ? 0.709 1.517 5.329 1.00 94.44 70 PHE A C 1
ATOM 550 O O . PHE A 1 70 ? 0.657 1.654 6.551 1.00 94.44 70 PHE A O 1
ATOM 557 N N . PHE A 1 71 ? -0.334 1.045 4.643 1.00 92.94 71 PHE A N 1
ATOM 558 C CA . PHE A 1 71 ? -1.628 0.757 5.263 1.00 92.94 71 PHE A CA 1
ATOM 559 C C . PHE A 1 71 ? -1.609 -0.440 6.218 1.00 92.94 71 PHE A C 1
ATOM 561 O O . PHE A 1 71 ? -2.370 -0.445 7.190 1.00 92.94 71 PHE A O 1
ATOM 568 N N . THR A 1 72 ? -0.736 -1.418 5.976 1.00 92.50 72 THR A N 1
ATOM 569 C CA . THR A 1 72 ? -0.526 -2.584 6.851 1.00 92.50 72 THR A CA 1
ATOM 570 C C . THR A 1 72 ? 0.464 -2.314 7.989 1.00 92.50 72 THR A C 1
ATOM 572 O O . THR A 1 72 ? 0.639 -3.152 8.871 1.00 92.50 72 THR A O 1
ATOM 575 N N . THR A 1 73 ? 1.091 -1.134 8.031 1.00 90.50 73 THR A N 1
ATOM 576 C CA . THR A 1 73 ? 2.020 -0.771 9.107 1.00 90.50 73 THR A CA 1
ATOM 577 C C . THR A 1 73 ? 1.267 -0.478 10.414 1.00 90.50 73 THR A C 1
ATOM 579 O O . THR A 1 73 ? 0.245 0.222 10.383 1.00 90.50 73 THR A O 1
ATOM 582 N N . PRO A 1 74 ? 1.751 -0.980 11.572 1.00 88.12 74 PRO A N 1
ATOM 583 C CA . PRO A 1 74 ? 1.172 -0.674 12.876 1.00 88.12 74 PRO A CA 1
ATOM 584 C C . PRO A 1 74 ? 1.148 0.832 13.147 1.00 88.12 74 PRO A C 1
ATOM 586 O O . PRO A 1 74 ? 2.111 1.542 12.863 1.00 88.12 74 PRO A O 1
ATOM 589 N N . LYS A 1 75 ? 0.056 1.327 13.731 1.00 86.94 75 LYS A N 1
ATOM 590 C CA . LYS A 1 75 ? -0.086 2.735 14.121 1.00 86.94 75 LYS A CA 1
ATOM 591 C C . LYS A 1 75 ? -0.472 2.808 15.587 1.00 86.94 75 LYS A C 1
ATOM 593 O O . LYS A 1 75 ? -1.383 2.103 15.990 1.00 86.94 75 LYS A O 1
ATOM 598 N N . SER A 1 76 ? 0.188 3.659 16.374 1.00 86.56 76 SER A N 1
ATOM 599 C CA . SER A 1 76 ? -0.047 3.750 17.824 1.00 86.56 76 SER A CA 1
ATOM 600 C C . SER A 1 76 ? -1.542 3.834 18.168 1.00 86.56 76 SER A C 1
ATOM 602 O O . SER A 1 76 ? -2.263 4.660 17.606 1.00 86.56 76 SER A O 1
ATOM 604 N N . GLY A 1 77 ? -2.009 2.937 19.043 1.00 83.75 77 GLY A N 1
ATOM 605 C CA . GLY A 1 77 ? -3.418 2.809 19.442 1.00 83.75 77 GLY A CA 1
ATOM 606 C C . GLY A 1 77 ? -4.332 2.055 18.461 1.00 83.75 77 GLY A C 1
ATOM 607 O O . GLY A 1 77 ? -5.499 1.835 18.772 1.00 83.75 77 GLY A O 1
ATOM 608 N N . TYR A 1 78 ? -3.833 1.628 17.298 1.00 86.38 78 TYR A N 1
ATOM 609 C CA . TYR A 1 78 ? -4.591 0.917 16.263 1.00 86.38 78 TYR A CA 1
ATOM 610 C C . TYR A 1 78 ? -3.821 -0.309 15.765 1.00 86.38 78 TYR A C 1
ATOM 612 O O . TYR A 1 78 ? -2.601 -0.385 15.847 1.00 86.38 78 TYR A O 1
ATOM 620 N N . HIS A 1 79 ? -4.536 -1.285 15.203 1.00 86.81 79 HIS A N 1
ATOM 621 C CA . HIS A 1 79 ? -3.884 -2.471 14.647 1.00 86.81 79 HIS A CA 1
ATOM 622 C C . HIS A 1 79 ? -2.943 -2.120 13.484 1.00 86.81 79 HIS A C 1
ATOM 624 O O . HIS A 1 79 ? -1.811 -2.585 13.440 1.00 86.81 79 HIS A O 1
ATOM 630 N N . ASN A 1 80 ? -3.410 -1.262 12.576 1.00 91.38 80 ASN A N 1
ATOM 631 C CA . ASN A 1 80 ? -2.652 -0.765 11.437 1.00 91.38 80 ASN A CA 1
ATOM 632 C C . ASN A 1 80 ? -3.182 0.614 10.994 1.00 91.38 80 ASN A C 1
ATOM 634 O O . ASN A 1 80 ? -4.216 1.099 11.479 1.00 91.38 80 ASN A O 1
ATOM 638 N N . ALA A 1 81 ? -2.480 1.255 10.061 1.00 91.75 81 ALA A N 1
ATOM 639 C CA . ALA A 1 81 ? -2.887 2.542 9.510 1.00 91.75 81 ALA A CA 1
ATOM 640 C C . ALA A 1 81 ? -4.237 2.473 8.767 1.00 91.75 81 ALA A C 1
ATOM 642 O O . ALA A 1 81 ? -5.033 3.407 8.882 1.00 91.75 81 ALA A O 1
ATOM 643 N N . LEU A 1 82 ? -4.549 1.374 8.068 1.00 90.88 82 LEU A N 1
ATOM 644 C CA . LEU A 1 82 ? -5.848 1.187 7.403 1.00 90.88 82 LEU A CA 1
ATOM 645 C C . LEU A 1 82 ? -7.015 1.317 8.393 1.00 90.88 82 LEU A C 1
ATOM 647 O O . LEU A 1 82 ? -7.970 2.060 8.161 1.00 90.88 82 LEU A O 1
ATOM 651 N N . TYR A 1 83 ? -6.918 0.622 9.522 1.00 90.56 83 TYR A N 1
ATOM 652 C CA . TYR A 1 83 ? -7.930 0.585 10.567 1.00 90.56 83 TYR A CA 1
ATOM 653 C C . TYR A 1 83 ? -8.111 1.961 11.213 1.00 90.56 83 TYR A C 1
ATOM 655 O O . TYR A 1 83 ? -9.244 2.401 11.417 1.00 90.56 83 TYR A O 1
ATOM 663 N N . TYR A 1 84 ? -7.009 2.690 11.429 1.00 91.50 84 TYR A N 1
ATOM 664 C CA . TYR A 1 84 ? -7.047 4.091 11.853 1.00 91.50 84 TYR A CA 1
ATOM 665 C C . TYR A 1 84 ? -7.896 4.955 10.907 1.00 91.50 84 TYR A C 1
ATOM 667 O O . TYR A 1 84 ? -8.792 5.677 11.352 1.00 91.50 84 TYR A O 1
ATOM 675 N N . PHE A 1 85 ? -7.659 4.874 9.593 1.00 91.69 85 PHE A N 1
ATOM 676 C CA . PHE A 1 85 ? -8.407 5.679 8.624 1.00 91.69 85 PHE A CA 1
ATOM 677 C C . PHE A 1 85 ? -9.876 5.264 8.516 1.00 91.69 85 PHE A C 1
ATOM 679 O O . PHE A 1 85 ? -10.742 6.135 8.407 1.00 91.69 85 PHE A O 1
ATOM 686 N N . LEU A 1 86 ? -10.180 3.966 8.594 1.00 90.94 86 LEU A N 1
ATOM 687 C CA . LEU A 1 86 ? -11.556 3.465 8.588 1.00 90.94 86 LEU A CA 1
ATOM 688 C C . LEU A 1 86 ? -12.350 3.967 9.798 1.00 90.94 86 LEU A C 1
ATOM 690 O O . LEU A 1 86 ? -13.469 4.457 9.626 1.00 90.94 86 LEU A O 1
ATOM 694 N N . ILE A 1 87 ? -11.765 3.917 11.000 1.00 89.88 87 ILE A N 1
ATOM 695 C CA . ILE A 1 87 ? -12.391 4.459 12.213 1.00 89.88 87 ILE A CA 1
ATOM 696 C C . ILE A 1 87 ? -12.584 5.964 12.082 1.00 89.88 87 ILE A C 1
ATOM 698 O O . ILE A 1 87 ? -13.688 6.455 12.306 1.00 89.88 87 ILE A O 1
ATOM 702 N N . LYS A 1 88 ? -11.558 6.702 11.649 1.00 90.44 88 LYS A N 1
ATOM 703 C CA . LYS A 1 88 ? -11.650 8.156 11.464 1.00 90.44 88 LYS A CA 1
ATOM 704 C C . LYS A 1 88 ? -12.739 8.537 10.456 1.00 90.44 88 LYS A C 1
ATOM 706 O O . LYS A 1 88 ? -13.489 9.484 10.690 1.00 90.44 88 LYS A O 1
ATOM 711 N N . LYS A 1 89 ? -12.867 7.790 9.354 1.00 92.56 89 LYS A N 1
ATOM 712 C CA . LYS A 1 89 ? -13.932 7.973 8.354 1.00 92.56 89 LYS A CA 1
ATOM 713 C C . LYS A 1 89 ? -15.310 7.670 8.939 1.00 92.56 89 LYS A C 1
ATOM 715 O O . LYS A 1 89 ? -16.235 8.439 8.696 1.00 92.56 89 LYS A O 1
ATOM 720 N N . ARG A 1 90 ? -15.454 6.580 9.701 1.00 90.62 90 ARG A N 1
ATOM 721 C CA . ARG A 1 90 ? -16.713 6.219 10.371 1.00 90.62 90 ARG A CA 1
ATOM 722 C C . ARG A 1 90 ? -17.120 7.298 11.367 1.00 90.62 90 ARG A C 1
ATOM 724 O O . ARG A 1 90 ? -18.220 7.815 11.273 1.00 90.62 90 ARG A O 1
ATOM 731 N N . PHE A 1 91 ? -16.202 7.704 12.232 1.00 89.06 91 PHE A N 1
ATOM 732 C CA . PHE A 1 91 ? -16.424 8.723 13.251 1.00 89.06 91 PHE A CA 1
ATOM 733 C C . PHE A 1 91 ? -16.903 10.058 12.677 1.00 89.06 91 PHE A C 1
ATOM 735 O O . PHE A 1 91 ? -17.814 10.664 13.224 1.00 89.06 91 PHE A O 1
ATOM 742 N N . LYS A 1 92 ? -16.333 10.500 11.547 1.00 88.81 92 LYS A N 1
ATOM 743 C CA . LYS A 1 92 ? -16.795 11.711 10.852 1.00 88.81 92 LYS A CA 1
ATOM 744 C C . LYS A 1 92 ? -18.206 11.584 10.269 1.00 88.81 92 LYS A C 1
ATOM 746 O O . LYS A 1 92 ? -18.861 12.598 10.073 1.00 88.81 92 LYS A O 1
ATOM 751 N N . LYS A 1 93 ? -18.646 10.367 9.938 1.00 89.06 93 LYS A N 1
ATOM 752 C CA . LYS A 1 93 ? -19.965 10.095 9.347 1.00 89.06 93 LYS A CA 1
ATOM 753 C C . LYS A 1 93 ? -21.040 9.791 10.386 1.00 89.06 93 LYS A C 1
ATOM 755 O O . LYS A 1 93 ? -22.219 9.946 10.091 1.00 89.06 93 LYS A O 1
ATOM 760 N N . THR A 1 94 ? -20.655 9.330 11.570 1.00 86.81 94 THR A N 1
ATOM 761 C CA . THR A 1 94 ? -21.602 9.021 12.637 1.00 86.81 94 THR A CA 1
ATOM 762 C C . THR A 1 94 ? -22.120 10.321 13.243 1.00 86.81 94 THR A C 1
ATOM 764 O O . THR A 1 94 ? -21.372 11.052 13.891 1.00 86.81 94 THR A O 1
ATOM 767 N N . GLN A 1 95 ? -23.412 10.597 13.060 1.00 75.12 95 GLN A N 1
ATOM 768 C CA . GLN A 1 95 ? -24.098 11.622 13.841 1.00 75.12 95 GLN A CA 1
ATOM 769 C C . GLN A 1 95 ? -24.074 11.216 15.312 1.00 75.12 95 GLN A C 1
ATOM 771 O O . GLN A 1 95 ? -24.529 10.130 15.677 1.00 75.12 95 GLN A O 1
ATOM 776 N N . ARG A 1 96 ? -23.515 12.077 16.161 1.00 74.12 96 ARG A N 1
ATOM 777 C CA . ARG A 1 96 ? -23.516 11.840 17.599 1.00 74.12 96 ARG A CA 1
ATOM 778 C C . ARG A 1 96 ? -24.871 12.261 18.139 1.00 74.12 96 ARG A C 1
ATOM 780 O O . ARG A 1 96 ? -25.152 13.451 18.224 1.00 74.12 96 ARG A O 1
ATOM 787 N N . LYS A 1 97 ? -25.706 11.287 18.495 1.00 73.25 97 LYS A N 1
ATOM 788 C CA . LYS A 1 97 ? -26.837 11.555 19.379 1.00 73.25 97 LYS A CA 1
ATOM 789 C C . LYS A 1 97 ? -26.261 11.734 20.775 1.00 73.25 97 LYS A C 1
ATOM 791 O O . LYS A 1 97 ? -25.807 10.766 21.376 1.00 73.25 97 LYS A O 1
ATOM 796 N N . TYR A 1 98 ? -26.204 12.977 21.233 1.00 70.50 98 TYR A N 1
ATOM 797 C CA . TYR A 1 98 ? -25.918 13.257 22.629 1.00 70.50 98 TYR A CA 1
ATOM 798 C C . TYR A 1 98 ? -27.201 12.945 23.397 1.00 70.50 98 TYR A C 1
ATOM 800 O O . TYR A 1 98 ? -28.190 13.662 23.257 1.00 70.50 98 TYR A O 1
ATOM 808 N N . MET A 1 99 ? -27.231 11.813 24.099 1.00 71.81 99 MET A N 1
ATOM 809 C CA . MET A 1 99 ? -28.294 11.551 25.063 1.00 71.81 99 MET A CA 1
ATOM 810 C C . MET A 1 99 ? -27.897 12.278 26.341 1.00 71.81 99 MET A C 1
ATOM 812 O O . MET A 1 99 ? -26.838 12.012 26.899 1.00 71.81 99 MET A O 1
ATOM 816 N N . TRP A 1 100 ? -28.701 13.258 26.738 1.00 75.19 100 TRP A N 1
ATOM 817 C CA . TRP A 1 100 ? -28.544 13.923 28.023 1.00 75.19 100 TRP A CA 1
ATOM 818 C C . TRP A 1 100 ? -28.967 12.936 29.117 1.00 75.19 100 TRP A C 1
ATOM 820 O O . TRP A 1 100 ? -30.139 12.573 29.176 1.00 75.19 100 TRP A O 1
ATOM 830 N N . GLU A 1 101 ? -28.026 12.478 29.944 1.00 74.44 101 GLU A N 1
ATOM 831 C CA . GLU A 1 101 ? -28.286 11.521 31.038 1.00 74.44 101 GLU A CA 1
ATOM 832 C C . GLU A 1 101 ? -28.902 12.174 32.291 1.00 74.44 101 GLU A C 1
ATOM 834 O O . GLU A 1 101 ? -29.171 11.489 33.271 1.00 74.44 101 GLU A O 1
ATOM 839 N N . GLY A 1 102 ? -29.201 13.478 32.254 1.00 77.81 102 GLY A N 1
ATOM 840 C CA . GLY A 1 102 ? -29.663 14.212 33.431 1.00 77.81 102 GLY A CA 1
ATOM 841 C C . GLY A 1 102 ? -28.505 14.666 34.322 1.00 77.81 102 GLY A C 1
ATOM 842 O O . GLY A 1 102 ? -27.335 14.502 33.981 1.00 77.81 102 GLY A O 1
ATOM 843 N N . ILE A 1 103 ? -28.844 15.291 35.448 1.00 74.69 103 ILE A N 1
ATOM 844 C CA . ILE A 1 103 ? -27.892 15.602 36.518 1.00 74.69 103 ILE A CA 1
ATOM 845 C C . ILE A 1 103 ? -27.845 14.356 37.402 1.00 74.69 103 ILE A C 1
ATOM 847 O O . ILE A 1 103 ? -28.875 13.978 37.957 1.00 74.69 103 ILE A O 1
ATOM 851 N N . GLN A 1 104 ? -26.688 13.701 37.491 1.00 68.88 104 GLN A N 1
ATOM 852 C CA . GLN A 1 104 ? -26.474 12.697 38.529 1.00 68.88 104 GLN A CA 1
ATOM 853 C C . GLN A 1 104 ? -26.210 13.442 39.834 1.00 68.88 104 GLN A C 1
ATOM 855 O O . GLN A 1 104 ? -25.297 14.264 39.899 1.00 68.88 104 GLN A O 1
ATOM 860 N N . TYR A 1 105 ? -27.069 13.214 40.821 1.00 71.88 105 TYR A N 1
ATOM 861 C CA . TYR A 1 105 ? -26.791 13.601 42.193 1.00 71.88 105 TYR A CA 1
ATOM 862 C C . TYR A 1 105 ? -25.880 12.514 42.758 1.00 71.88 105 TYR A C 1
ATOM 864 O O . TYR A 1 105 ? -26.210 11.335 42.639 1.00 71.88 105 TYR A O 1
ATOM 872 N N . ASP A 1 106 ? -24.712 12.902 43.267 1.00 66.56 106 ASP A N 1
ATOM 873 C CA . ASP A 1 106 ? -23.886 11.985 44.047 1.00 66.56 106 ASP A CA 1
ATOM 874 C C . ASP A 1 106 ? -24.707 11.582 45.282 1.00 66.56 106 ASP A C 1
ATOM 876 O O . ASP A 1 106 ? -25.240 12.451 45.976 1.00 66.56 106 ASP A O 1
ATOM 880 N N . ASP A 1 107 ? -24.856 10.274 45.512 1.00 61.72 107 ASP A N 1
ATOM 881 C CA . ASP A 1 107 ? -25.514 9.691 46.690 1.00 61.72 107 ASP A CA 1
ATOM 882 C C . ASP A 1 107 ? -24.637 9.898 47.947 1.00 61.72 107 ASP A C 1
ATOM 884 O O . ASP A 1 107 ? -24.211 8.941 48.588 1.00 61.72 107 ASP A O 1
ATOM 888 N N . ASP A 1 108 ? -24.327 11.151 48.281 1.00 58.69 108 ASP A N 1
ATOM 889 C CA . ASP A 1 108 ? -23.589 11.551 49.483 1.00 58.69 108 ASP A CA 1
ATOM 890 C C . ASP A 1 108 ? -24.528 12.300 50.446 1.00 58.69 108 ASP A C 1
ATOM 892 O O . ASP A 1 108 ? -24.254 13.440 50.795 1.00 58.69 108 ASP A O 1
ATOM 896 N N . ASP A 1 109 ? -25.646 11.685 50.851 1.00 51.16 109 ASP A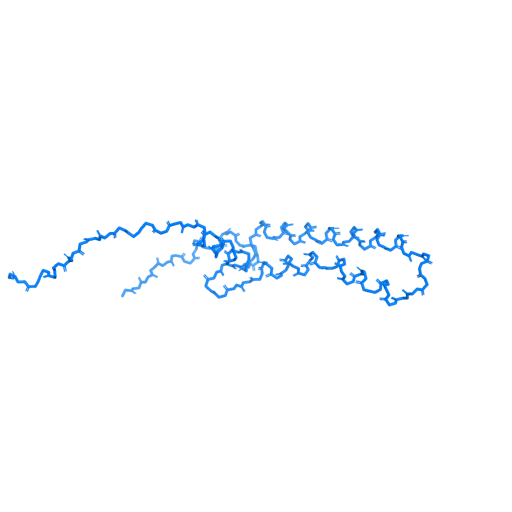 N 1
ATOM 897 C CA . ASP A 1 109 ? -26.440 12.098 52.025 1.00 51.16 109 ASP A CA 1
ATOM 898 C C . ASP A 1 109 ? -27.401 10.962 52.472 1.00 51.16 109 ASP A C 1
ATOM 900 O O . ASP A 1 109 ? -28.606 11.020 52.226 1.00 51.16 109 ASP A O 1
ATOM 904 N N . GLU A 1 110 ? -26.876 9.927 53.145 1.00 41.16 110 GLU A N 1
ATOM 905 C CA . GLU A 1 110 ? -27.598 9.142 54.177 1.00 41.16 110 GLU A CA 1
ATOM 906 C C . GLU A 1 110 ? -26.637 8.528 55.211 1.00 41.16 110 GLU A C 1
ATOM 908 O O . GLU A 1 110 ? -25.664 7.843 54.816 1.00 41.16 110 GLU A O 1
#